Protein AF-A0A376UFK1-F1 (afdb_monomer)

Mean predicted aligned error: 10.99 Å

Radius of gyration: 18.45 Å; Cα contacts (8 Å, |Δi|>4): 90; chains: 1; bounding box: 42×34×53 Å

Solvent-accessible surface area (backbone atoms only — not comparable to full-atom values): 7374 Å² total; per-residue (Å²): 75,35,33,36,32,66,85,42,60,66,72,60,41,53,51,56,42,59,51,25,75,73,39,91,92,47,48,50,42,83,34,80,86,41,73,67,55,53,50,51,34,48,76,70,60,71,23,80,48,75,52,62,95,67,84,78,54,69,75,63,67,68,36,95,88,58,83,88,76,89,72,82,78,85,82,82,81,88,86,74,64,74,94,46,70,91,52,57,68,68,60,60,44,64,76,32,61,74,56,50,59,70,70,48,68,97,73,78,74,78,87,69,135

Sequence (113 aa):
MIGIDNTYPTIIFDQLISLGDKYEGVTAQPVEFSENGVIDNLFDRKLDFIISPQHVSARVQELENLTISELPPLRLGFLVSRRYEERQEQELLQELPWLQNALSEPGQLRSND

Secondary structure (DSSP, 8-state):
-EEEETTS-HHHHHHHHHHHTTSTT--EEEE---HHHHHHHHHTTS-SEEE-SSPPPHHHHT-TT----PPPPP-------GGGTTS-HHHHHHT-HHHHHHHS-TT------

Foldseek 3Di:
DEEEEPPPDVVVSVVVQVVQVVDPPGHYDYDHDDQVCLCCCCVVVVDVYYDYPDDDDPVSCPPPPDDDDDDPDDDDDDDDDCVCVVPDPVVVVVVVVVVVVVPPDPPPPDPDD

Nearest PDB structures (foldseek):
  2xd3-assembly1_A  TM=4.529E-01  e=8.117E-01  Streptococcus pneumoniae TIGR4
  3ime-assembly1_B  TM=3.778E-01  e=7.582E-01  Mycobacterium tuberculosis
  7vza-assembly1_A  TM=4.382E-01  e=1.498E+00  Streptomyces kasugaensis
  6les-assembly2_Y  TM=3.296E-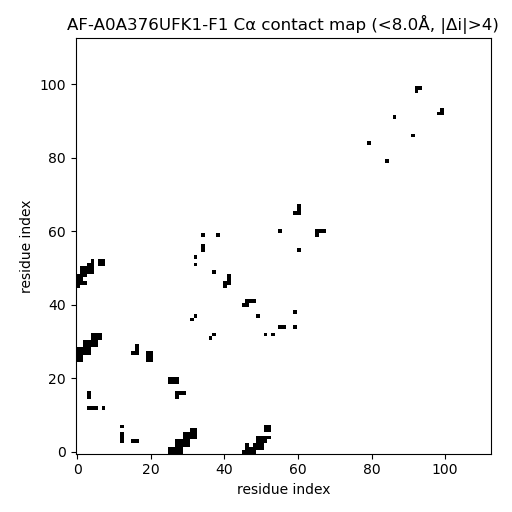01  e=8.688E-01  Escherichia coli K-12

pLDDT: mean 75.34, std 12.58, range [36.72, 90.31]

Structure (mmCIF, N/CA/C/O backbone):
data_AF-A0A376UFK1-F1
#
_entry.id   AF-A0A376UFK1-F1
#
loop_
_atom_site.group_PDB
_atom_site.id
_atom_site.type_symbol
_atom_site.label_atom_id
_atom_site.label_alt_id
_atom_site.label_comp_id
_atom_site.label_asym_id
_atom_site.label_entity_id
_atom_site.label_seq_id
_atom_site.pdbx_PDB_ins_code
_atom_site.Cartn_x
_atom_site.Cartn_y
_atom_site.Cartn_z
_atom_site.occupancy
_atom_site.B_iso_or_equiv
_atom_site.auth_seq_id
_atom_site.auth_comp_id
_atom_site.auth_asym_id
_atom_site.auth_atom_id
_atom_site.pdbx_PDB_model_num
ATOM 1 N N . MET A 1 1 ? -11.733 -8.158 7.528 1.00 65.31 1 MET A N 1
ATOM 2 C CA . MET A 1 1 ? -11.862 -7.028 6.586 1.00 65.31 1 MET A CA 1
ATOM 3 C C . MET A 1 1 ? -10.525 -6.309 6.456 1.00 65.31 1 MET A C 1
ATOM 5 O O . MET A 1 1 ? -9.868 -6.074 7.464 1.00 65.31 1 MET A O 1
ATOM 9 N N . ILE A 1 2 ? -10.120 -5.997 5.224 1.00 75.50 2 ILE A N 1
ATOM 10 C CA . ILE A 1 2 ? -8.802 -5.457 4.853 1.00 75.50 2 ILE A CA 1
ATOM 11 C C . ILE A 1 2 ? -8.961 -4.037 4.316 1.00 75.50 2 ILE A C 1
ATOM 13 O O . ILE A 1 2 ? -9.787 -3.820 3.432 1.00 75.50 2 ILE A O 1
ATOM 17 N N . GLY A 1 3 ? -8.152 -3.092 4.793 1.00 71.50 3 GLY A N 1
ATOM 18 C CA . GLY A 1 3 ? -7.997 -1.784 4.154 1.00 71.50 3 GLY A CA 1
ATOM 19 C C . GLY A 1 3 ? -6.849 -1.787 3.148 1.00 71.50 3 GLY A C 1
ATOM 20 O O . GLY A 1 3 ? -5.745 -2.209 3.488 1.00 71.50 3 GLY A O 1
ATOM 21 N N . ILE A 1 4 ? -7.086 -1.302 1.931 1.00 72.44 4 ILE A N 1
ATOM 22 C CA . ILE A 1 4 ? -6.036 -1.056 0.934 1.00 72.44 4 ILE A CA 1
ATOM 23 C C . ILE A 1 4 ? -5.942 0.446 0.700 1.00 72.44 4 ILE A C 1
ATOM 25 O O . ILE A 1 4 ? -6.937 1.092 0.375 1.00 72.44 4 ILE A O 1
ATOM 29 N N . ASP A 1 5 ? -4.747 0.993 0.877 1.00 65.44 5 ASP A N 1
ATOM 30 C CA . ASP A 1 5 ? -4.471 2.407 0.654 1.00 65.44 5 ASP A CA 1
ATOM 31 C C . ASP A 1 5 ? -4.672 2.795 -0.820 1.00 65.44 5 ASP A C 1
ATOM 33 O O . ASP A 1 5 ? -4.082 2.204 -1.727 1.00 65.44 5 ASP A O 1
ATOM 37 N N . ASN A 1 6 ? -5.502 3.805 -1.072 1.00 63.84 6 ASN A N 1
ATOM 38 C CA . ASN A 1 6 ? -5.803 4.292 -2.419 1.00 63.84 6 ASN A CA 1
ATOM 39 C C . ASN A 1 6 ? -4.659 5.090 -3.077 1.00 63.84 6 ASN A C 1
ATOM 41 O O . ASN A 1 6 ? -4.765 5.436 -4.253 1.00 63.84 6 ASN A O 1
ATOM 45 N N . THR A 1 7 ? -3.565 5.358 -2.357 1.00 64.50 7 THR A N 1
ATOM 46 C CA . THR A 1 7 ? -2.347 5.965 -2.914 1.00 64.50 7 THR A CA 1
ATOM 47 C C . THR A 1 7 ? -1.499 4.982 -3.724 1.00 64.50 7 THR A C 1
ATOM 49 O O . THR A 1 7 ? -0.565 5.404 -4.412 1.00 64.50 7 THR A O 1
ATOM 52 N N . TYR A 1 8 ? -1.829 3.682 -3.719 1.00 60.09 8 TYR A N 1
ATOM 53 C CA . TYR A 1 8 ? -1.272 2.748 -4.697 1.00 60.09 8 TYR A CA 1
ATOM 54 C C . TYR A 1 8 ? -1.572 3.223 -6.131 1.00 60.09 8 TYR A C 1
ATOM 56 O O . TYR A 1 8 ? -2.684 3.675 -6.414 1.00 60.09 8 TYR A O 1
ATOM 64 N N . PRO A 1 9 ? -0.634 3.048 -7.085 1.00 65.62 9 PRO A N 1
ATOM 65 C CA . PRO A 1 9 ? -0.959 3.162 -8.501 1.00 65.62 9 PRO A CA 1
ATOM 66 C C . PRO A 1 9 ? -2.191 2.307 -8.816 1.00 65.62 9 PRO A C 1
ATOM 68 O O . PRO A 1 9 ? -2.240 1.143 -8.413 1.00 65.62 9 PRO A O 1
ATOM 71 N N . THR A 1 10 ? -3.165 2.864 -9.545 1.00 64.06 10 THR A N 1
ATOM 72 C CA . THR A 1 10 ? -4.510 2.283 -9.746 1.00 64.06 10 THR A CA 1
ATOM 73 C C . THR A 1 10 ? -4.484 0.798 -10.125 1.00 64.06 10 THR A C 1
ATOM 75 O O . THR A 1 10 ? -5.274 0.013 -9.621 1.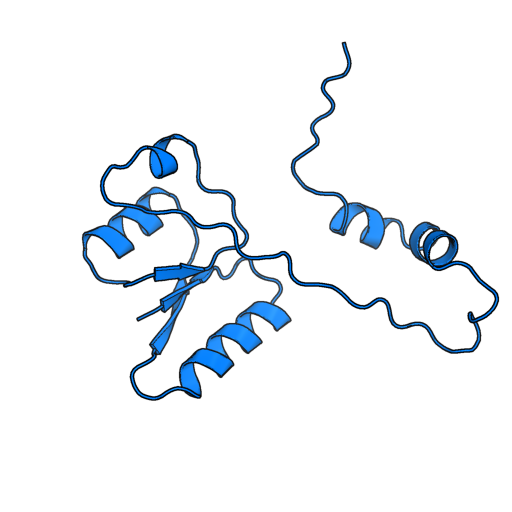00 64.06 10 THR A O 1
ATOM 78 N N . ILE A 1 11 ? -3.500 0.378 -10.928 1.00 62.31 11 ILE A N 1
ATOM 79 C CA . ILE A 1 11 ? -3.316 -1.021 -11.348 1.00 62.31 11 ILE A CA 1
ATOM 80 C C . ILE A 1 11 ? -3.051 -1.965 -10.161 1.00 62.31 11 ILE A C 1
ATOM 82 O O . ILE A 1 11 ? -3.588 -3.069 -10.127 1.00 62.31 11 ILE A O 1
ATOM 86 N N . ILE A 1 12 ? -2.217 -1.562 -9.201 1.00 67.50 12 ILE A N 1
ATOM 87 C CA . ILE A 1 12 ? -1.891 -2.372 -8.015 1.00 67.50 12 ILE A CA 1
ATOM 88 C C . ILE A 1 12 ? -3.081 -2.374 -7.054 1.00 67.50 12 ILE A C 1
ATOM 90 O O . ILE A 1 12 ? -3.440 -3.423 -6.522 1.00 67.50 12 ILE A O 1
ATOM 94 N N . PHE A 1 13 ? -3.720 -1.215 -6.884 1.00 71.62 13 PHE A N 1
ATOM 95 C CA . PHE A 1 13 ? -4.918 -1.064 -6.067 1.00 71.62 13 PHE A CA 1
ATOM 96 C C . PHE A 1 13 ? -6.043 -2.012 -6.524 1.00 71.62 13 PHE A C 1
ATOM 98 O O . PHE A 1 13 ? -6.527 -2.833 -5.741 1.00 71.62 13 PHE A O 1
ATOM 105 N N . ASP A 1 14 ? -6.383 -1.980 -7.815 1.00 72.81 14 ASP A N 1
ATOM 106 C CA . ASP A 1 14 ? -7.443 -2.811 -8.395 1.00 72.81 14 ASP A CA 1
ATOM 107 C C . ASP A 1 14 ? -7.120 -4.308 -8.297 1.00 72.81 14 ASP A C 1
ATOM 109 O O . ASP A 1 14 ? -8.010 -5.126 -8.048 1.00 72.81 14 ASP A O 1
ATOM 113 N N . GLN A 1 15 ? -5.847 -4.689 -8.457 1.00 70.31 15 GLN A N 1
ATOM 114 C CA . GLN A 1 15 ? -5.410 -6.078 -8.299 1.00 70.31 15 GLN A CA 1
ATOM 115 C C . GLN A 1 15 ? -5.577 -6.574 -6.863 1.00 70.31 15 GLN A C 1
ATOM 117 O O . GLN A 1 15 ? -6.065 -7.687 -6.669 1.00 70.31 15 GLN A O 1
ATOM 122 N N . LEU A 1 16 ? -5.198 -5.773 -5.866 1.00 73.12 16 LEU A N 1
ATOM 123 C CA . LEU A 1 16 ? -5.319 -6.150 -4.458 1.00 73.12 16 LEU A CA 1
ATOM 124 C C . LEU A 1 16 ? -6.789 -6.280 -4.031 1.00 73.12 16 LEU A C 1
ATOM 126 O O . LEU A 1 16 ? -7.140 -7.262 -3.376 1.00 73.12 16 LEU A O 1
ATOM 130 N N . ILE A 1 17 ? -7.660 -5.360 -4.463 1.00 77.12 17 ILE A N 1
ATOM 131 C CA . ILE A 1 17 ? -9.111 -5.449 -4.221 1.00 77.12 17 ILE A CA 1
ATOM 132 C C . ILE A 1 17 ? -9.680 -6.713 -4.878 1.00 77.12 17 ILE A C 1
ATOM 134 O O . ILE A 1 17 ? -10.298 -7.540 -4.209 1.00 77.12 17 ILE A O 1
ATOM 138 N N . SER A 1 18 ? -9.366 -6.928 -6.159 1.00 76.38 18 SER A N 1
ATOM 139 C CA . SER A 1 18 ? -9.834 -8.094 -6.920 1.00 76.38 18 SER A CA 1
ATOM 140 C C . SER A 1 18 ? -9.323 -9.430 -6.371 1.00 76.38 18 SER A C 1
ATOM 142 O O . SER A 1 18 ? -9.901 -10.477 -6.659 1.00 76.38 18 SER A O 1
ATOM 144 N N . LEU A 1 19 ? -8.200 -9.439 -5.646 1.00 75.25 19 LEU A N 1
ATOM 145 C CA . LEU A 1 19 ? -7.714 -10.627 -4.947 1.00 75.25 19 LEU A CA 1
ATOM 146 C C . LEU A 1 19 ? -8.540 -10.903 -3.695 1.00 75.25 19 LEU A C 1
ATOM 148 O O . LEU A 1 19 ? -8.861 -12.062 -3.461 1.00 75.25 19 LEU A O 1
ATOM 152 N N . GLY A 1 20 ? -8.919 -9.871 -2.937 1.00 72.56 20 GLY A N 1
ATOM 153 C CA . GLY A 1 20 ? -9.805 -10.011 -1.780 1.00 72.56 20 GLY A CA 1
ATOM 154 C C . GLY A 1 20 ? -11.115 -10.710 -2.141 1.00 72.56 20 GLY A C 1
ATOM 155 O O . GLY A 1 20 ? -11.482 -11.684 -1.492 1.00 72.56 20 GLY A O 1
ATOM 156 N N . ASP A 1 21 ? -11.736 -10.305 -3.249 1.00 76.62 21 ASP A N 1
ATOM 157 C CA . ASP A 1 21 ? -13.003 -10.874 -3.735 1.00 76.62 21 ASP A CA 1
ATOM 158 C C . ASP A 1 21 ? -12.910 -12.351 -4.160 1.00 76.62 21 ASP A C 1
ATOM 160 O O . ASP A 1 21 ? -13.926 -13.033 -4.297 1.00 76.62 21 ASP A O 1
ATOM 164 N N . LYS A 1 22 ? -11.696 -12.869 -4.386 1.00 78.50 22 LYS A N 1
ATOM 165 C CA . LYS A 1 22 ? -11.471 -14.265 -4.793 1.00 78.50 22 LYS A CA 1
ATOM 166 C C . LYS A 1 22 ? -11.381 -15.237 -3.620 1.00 78.50 22 LYS A C 1
ATOM 168 O O . LYS A 1 22 ? -11.411 -16.444 -3.862 1.00 78.50 22 LYS A O 1
ATOM 173 N N . TYR A 1 23 ? -11.253 -14.751 -2.385 1.00 77.94 23 TYR A N 1
ATOM 174 C CA . TYR A 1 23 ? -11.110 -15.598 -1.202 1.00 77.94 23 TYR A CA 1
ATOM 175 C C . TYR A 1 23 ? -12.335 -15.492 -0.294 1.00 77.94 23 TYR A C 1
ATOM 177 O O . TYR A 1 23 ? -12.714 -14.417 0.164 1.00 77.94 23 TYR A O 1
ATOM 185 N N . GLU A 1 24 ? -12.947 -16.638 -0.001 1.00 77.31 24 GLU A N 1
ATOM 186 C CA . GLU A 1 24 ? -14.111 -16.713 0.879 1.00 77.31 24 GLU A CA 1
ATOM 187 C C . GLU A 1 24 ? -13.753 -16.258 2.305 1.00 77.31 24 GLU A C 1
ATOM 189 O O . GLU A 1 24 ? -12.731 -16.656 2.865 1.00 77.31 24 GLU A O 1
ATOM 194 N N . GLY A 1 25 ? -14.586 -15.390 2.887 1.00 78.06 25 GLY A N 1
ATOM 195 C CA . GLY A 1 25 ? -14.342 -14.792 4.205 1.00 78.06 25 GLY A CA 1
ATOM 196 C C . GLY A 1 25 ? -13.402 -13.581 4.200 1.00 78.06 25 GLY A C 1
ATOM 197 O O . GLY A 1 25 ? -13.164 -12.999 5.260 1.00 78.06 25 GLY A O 1
ATOM 198 N N . VAL A 1 26 ? -12.899 -13.164 3.034 1.00 79.94 26 VAL A N 1
ATOM 199 C CA . VAL A 1 26 ? -12.112 -11.939 2.878 1.00 79.94 26 VAL A CA 1
ATOM 200 C C . VAL A 1 26 ? -12.976 -10.841 2.263 1.00 79.94 26 VAL A C 1
ATOM 202 O O . VAL A 1 26 ? -13.740 -11.055 1.329 1.00 79.94 26 VAL A O 1
ATOM 205 N N . THR A 1 27 ? -12.859 -9.633 2.805 1.00 82.31 27 THR A N 1
ATOM 206 C CA . THR A 1 27 ? -13.465 -8.425 2.236 1.00 82.31 27 THR A CA 1
ATOM 207 C C . THR A 1 27 ? -12.407 -7.345 2.249 1.00 82.31 27 THR A C 1
ATOM 209 O O . THR A 1 27 ? -11.849 -7.062 3.313 1.00 82.31 27 THR A O 1
ATOM 212 N N . ALA A 1 28 ? -12.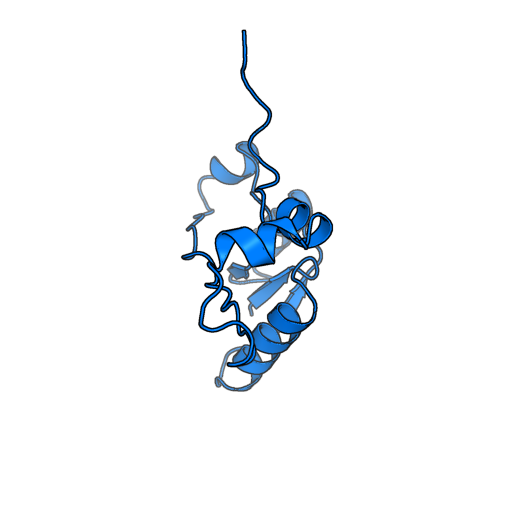110 -6.783 1.083 1.00 83.81 28 ALA A N 1
ATOM 213 C CA . ALA A 1 28 ? -11.146 -5.708 0.921 1.00 83.81 28 ALA A CA 1
ATOM 214 C C . ALA A 1 28 ? -11.878 -4.404 0.584 1.00 83.81 28 ALA A C 1
ATOM 216 O O . ALA A 1 28 ? -12.823 -4.411 -0.201 1.00 83.81 28 ALA A O 1
ATOM 217 N N . GLN A 1 29 ? -11.455 -3.293 1.183 1.00 82.25 29 GLN A N 1
ATOM 218 C CA . GLN A 1 29 ? -12.039 -1.978 0.932 1.00 82.25 29 GLN A CA 1
ATOM 219 C C . GLN A 1 29 ? -10.959 -0.906 0.738 1.00 82.25 29 GLN A C 1
ATOM 221 O O . GLN A 1 29 ? -9.897 -0.991 1.365 1.00 82.25 29 GLN A O 1
ATOM 226 N N . PRO A 1 30 ? -11.219 0.120 -0.094 1.00 81.25 30 PRO A N 1
ATOM 227 C CA . PRO A 1 30 ? -10.382 1.312 -0.141 1.00 81.25 30 PRO A CA 1
ATOM 228 C C . PRO A 1 30 ? -10.311 1.976 1.232 1.00 81.25 30 PRO A C 1
ATOM 230 O O . PRO A 1 30 ? -11.330 2.134 1.907 1.00 81.25 30 PRO A O 1
ATOM 233 N N . VAL A 1 31 ? -9.124 2.441 1.601 1.00 83.69 31 VAL A N 1
ATOM 234 C CA . VAL A 1 31 ? -8.921 3.375 2.708 1.00 83.69 31 VAL A CA 1
ATOM 235 C C . VAL A 1 31 ? -8.043 4.531 2.252 1.00 83.69 31 VAL A C 1
ATOM 237 O O . VAL A 1 31 ? -7.145 4.360 1.431 1.00 83.69 31 VAL A O 1
ATOM 240 N N . GLU A 1 32 ? -8.309 5.717 2.787 1.00 82.56 32 GLU A N 1
ATOM 241 C CA . GLU A 1 32 ? -7.419 6.864 2.646 1.00 82.56 32 GLU A CA 1
ATOM 242 C C . GLU A 1 32 ? -6.461 6.873 3.838 1.00 82.56 32 GLU A C 1
ATOM 244 O O . GLU A 1 32 ? -6.891 6.848 4.998 1.00 82.56 32 GLU A O 1
ATOM 249 N N . PHE A 1 33 ? -5.157 6.849 3.567 1.00 80.38 33 PHE A N 1
ATOM 250 C CA . PHE A 1 33 ? -4.171 6.757 4.631 1.00 80.38 33 PHE A CA 1
ATOM 251 C C . PHE A 1 33 ? -4.056 8.073 5.402 1.00 80.38 33 PHE A C 1
ATOM 253 O O . PHE A 1 33 ? -3.712 9.124 4.867 1.00 80.38 33 PHE A O 1
ATOM 260 N N . SER A 1 34 ? -4.297 7.987 6.705 1.00 85.94 34 SER A N 1
ATOM 261 C CA . SER A 1 34 ? -3.940 9.010 7.682 1.00 85.94 34 SER A CA 1
ATOM 262 C C . SER A 1 34 ? -3.577 8.312 8.985 1.00 85.94 34 SER A C 1
ATOM 264 O O . SER A 1 34 ? -4.188 7.301 9.321 1.00 85.94 34 SER A O 1
ATOM 266 N N . GLU A 1 35 ? -2.610 8.830 9.741 1.00 82.38 35 GLU A N 1
ATOM 267 C CA . GLU A 1 35 ? -2.166 8.168 10.978 1.00 82.38 35 GLU A CA 1
ATOM 268 C C . GLU A 1 35 ? -3.316 7.941 11.961 1.00 82.38 35 GLU A C 1
ATOM 270 O O . GLU A 1 35 ? -3.509 6.831 12.449 1.00 82.38 35 GLU A O 1
ATOM 275 N N . ASN A 1 36 ? -4.116 8.982 12.206 1.00 85.62 36 ASN A N 1
ATOM 276 C CA . ASN A 1 36 ? -5.261 8.884 13.107 1.00 85.62 36 ASN A CA 1
ATOM 277 C C . ASN A 1 36 ? -6.316 7.920 12.547 1.00 85.62 36 ASN A C 1
ATOM 279 O O . ASN A 1 36 ? -6.825 7.091 13.287 1.00 85.62 36 ASN A O 1
ATOM 283 N N . GLY A 1 37 ? -6.586 7.958 11.237 1.00 84.25 37 GLY A N 1
ATOM 284 C CA . GLY A 1 37 ? -7.535 7.039 10.613 1.00 84.25 37 GLY A CA 1
ATOM 285 C C . GLY A 1 37 ? -7.078 5.580 10.662 1.00 84.25 37 GLY A C 1
ATOM 286 O O . GLY A 1 37 ? -7.899 4.691 10.865 1.00 84.25 37 GLY A O 1
ATOM 287 N N . VAL A 1 38 ? -5.780 5.310 10.509 1.00 81.75 38 VAL A N 1
ATOM 288 C CA . VAL A 1 38 ? -5.193 3.967 10.645 1.00 81.75 38 VAL A CA 1
ATOM 289 C C . VAL A 1 38 ? -5.369 3.457 12.072 1.00 81.75 38 VAL A C 1
ATOM 291 O O . VAL A 1 38 ? -5.856 2.343 12.259 1.00 81.75 38 VAL A O 1
ATOM 294 N N . ILE A 1 39 ? -5.026 4.284 13.065 1.00 85.94 39 ILE A N 1
ATOM 295 C CA . ILE A 1 39 ? -5.193 3.950 14.483 1.00 85.94 39 ILE A CA 1
ATOM 296 C C . ILE A 1 39 ? -6.669 3.673 14.776 1.00 85.94 39 ILE A C 1
ATOM 298 O O . ILE A 1 39 ? -6.998 2.575 15.214 1.00 85.94 39 ILE A O 1
ATOM 302 N N . ASP A 1 40 ? -7.566 4.608 14.470 1.00 89.25 40 ASP A N 1
ATOM 303 C CA . ASP A 1 40 ? -8.991 4.477 14.779 1.00 89.25 40 ASP A CA 1
ATOM 304 C C . ASP A 1 40 ? -9.597 3.234 14.114 1.00 89.25 40 ASP A C 1
ATOM 306 O O . ASP A 1 40 ? -10.318 2.471 14.752 1.00 89.25 40 ASP A O 1
ATOM 310 N N . ASN A 1 41 ? -9.272 2.964 12.845 1.00 87.38 41 ASN A N 1
ATOM 311 C CA . ASN A 1 41 ? -9.817 1.802 12.143 1.00 87.38 41 ASN A CA 1
ATOM 312 C C . ASN A 1 41 ? -9.338 0.461 12.719 1.00 87.38 41 ASN A C 1
ATOM 314 O O . ASN A 1 41 ? -10.131 -0.483 12.766 1.00 87.38 41 ASN A O 1
ATOM 318 N N . LEU A 1 42 ? -8.074 0.365 13.143 1.00 87.69 42 LEU A N 1
ATOM 319 C CA . LEU A 1 42 ? -7.514 -0.865 13.711 1.00 87.69 42 LEU A CA 1
ATOM 320 C C . LEU A 1 42 ? -7.945 -1.063 15.172 1.00 87.69 42 LEU A C 1
ATOM 322 O O . LEU A 1 42 ? -8.372 -2.154 15.548 1.00 87.69 42 LEU A O 1
ATOM 326 N N . PHE A 1 43 ? -7.902 -0.011 15.995 1.00 88.00 43 PHE A N 1
ATOM 327 C CA . PHE A 1 43 ? -8.283 -0.086 17.410 1.00 88.00 43 PHE A CA 1
ATOM 328 C C . PHE A 1 43 ? -9.794 -0.274 17.603 1.00 88.00 43 PHE A C 1
ATOM 330 O O . PHE A 1 43 ? -10.195 -1.074 18.453 1.00 88.00 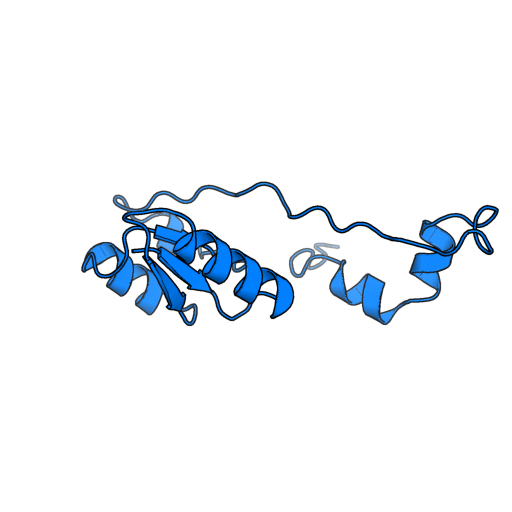43 PHE A O 1
ATOM 337 N N . ASP A 1 44 ? -10.632 0.362 16.775 1.00 90.31 44 ASP A N 1
ATOM 338 C CA . ASP A 1 44 ? -12.086 0.135 16.781 1.00 90.31 44 ASP A CA 1
ATOM 339 C C . ASP A 1 44 ? -12.477 -1.216 16.158 1.00 90.31 44 ASP A C 1
ATOM 341 O O . ASP A 1 44 ? -13.662 -1.549 16.100 1.00 90.31 44 ASP A O 1
ATOM 345 N N . ARG A 1 45 ? -11.503 -1.994 15.658 1.00 87.38 45 ARG A N 1
ATOM 346 C CA . ARG A 1 45 ? -11.714 -3.263 14.940 1.00 87.38 45 ARG A CA 1
ATOM 347 C C . ARG A 1 45 ? -12.648 -3.127 13.738 1.00 87.38 45 ARG A C 1
ATOM 349 O O . ARG A 1 45 ? -13.334 -4.075 13.358 1.00 87.38 45 ARG A O 1
ATOM 356 N N . LYS A 1 46 ? -12.682 -1.939 13.130 1.00 88.38 46 LYS A N 1
ATOM 357 C CA . LYS A 1 46 ? -13.335 -1.736 11.832 1.00 88.38 46 LYS A CA 1
ATOM 358 C C . LYS A 1 46 ? -12.545 -2.457 10.751 1.00 88.38 46 LYS A C 1
ATOM 360 O O . LYS A 1 46 ? -13.13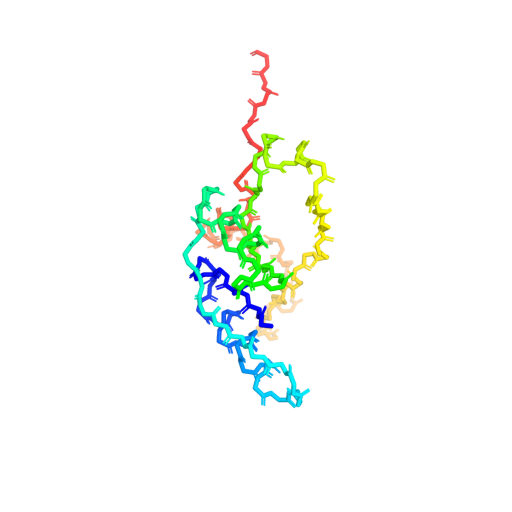6 -2.958 9.809 1.00 88.38 46 LYS A O 1
ATOM 365 N N . LEU A 1 47 ? -11.226 -2.530 10.889 1.00 88.81 47 LEU A N 1
ATOM 366 C CA . LEU A 1 47 ? -10.339 -3.276 10.008 1.00 88.81 47 LEU A CA 1
ATOM 367 C C . LEU A 1 47 ? -9.478 -4.226 10.825 1.00 88.81 47 LEU A C 1
ATOM 369 O O . LEU A 1 47 ? -9.063 -3.893 11.931 1.00 88.81 47 LEU A O 1
ATOM 373 N N . ASP A 1 48 ? -9.182 -5.387 10.247 1.00 87.69 48 ASP A N 1
ATOM 374 C CA . ASP A 1 48 ? -8.268 -6.350 10.860 1.00 87.69 48 ASP A CA 1
ATOM 375 C C . ASP A 1 48 ? -6.813 -6.045 10.473 1.00 87.69 48 ASP A C 1
ATOM 377 O O . ASP A 1 48 ? -5.894 -6.269 11.255 1.00 87.69 48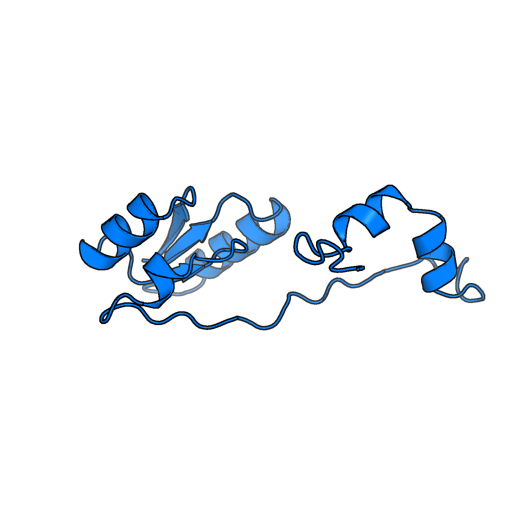 ASP A O 1
ATOM 381 N N . PHE A 1 49 ? -6.590 -5.551 9.250 1.00 87.75 49 PHE A N 1
ATOM 382 C CA . PHE A 1 49 ? -5.267 -5.202 8.730 1.00 87.75 49 PHE A CA 1
ATOM 383 C C . PHE A 1 49 ? -5.359 -4.139 7.626 1.00 87.75 49 PHE A C 1
ATOM 385 O O . PHE A 1 49 ? -6.382 -4.015 6.944 1.00 87.75 49 PHE A O 1
ATOM 392 N N . ILE A 1 50 ? -4.278 -3.369 7.459 1.00 87.56 50 ILE A N 1
ATOM 393 C CA . ILE A 1 50 ? -4.128 -2.320 6.440 1.00 87.56 50 ILE A CA 1
ATOM 394 C C . ILE A 1 50 ? -2.862 -2.596 5.627 1.00 87.56 50 ILE A C 1
ATOM 396 O O . ILE A 1 50 ? -1.798 -2.829 6.196 1.00 87.56 50 ILE A O 1
ATOM 400 N N . ILE A 1 51 ? -2.983 -2.554 4.301 1.00 85.56 51 ILE A N 1
ATOM 401 C CA . ILE A 1 51 ? -1.860 -2.635 3.363 1.00 85.56 51 ILE A CA 1
ATOM 402 C C . ILE A 1 51 ? -1.699 -1.258 2.721 1.00 85.56 51 ILE A C 1
ATOM 404 O O . ILE A 1 51 ? -2.621 -0.761 2.071 1.00 85.56 51 ILE A O 1
ATOM 408 N N . SER A 1 52 ? -0.535 -0.641 2.911 1.00 81.62 52 SER A N 1
ATOM 409 C CA . SER A 1 52 ? -0.239 0.708 2.431 1.00 81.62 52 SER A CA 1
ATOM 410 C C . SER A 1 52 ? 1.189 0.793 1.883 1.00 81.62 52 SER A C 1
ATOM 412 O O . SER A 1 52 ? 2.081 0.142 2.430 1.00 81.62 52 SER A O 1
ATOM 414 N N . PRO A 1 53 ? 1.427 1.585 0.818 1.00 76.12 53 PRO A N 1
ATOM 415 C CA . PRO A 1 53 ? 2.770 1.930 0.368 1.00 76.12 53 PRO A CA 1
ATOM 416 C C . PRO A 1 53 ? 3.402 3.053 1.212 1.00 76.12 53 PRO A C 1
ATOM 418 O O . PRO A 1 53 ? 4.565 3.390 0.997 1.00 76.12 53 PRO A O 1
ATOM 421 N N . GLN A 1 54 ? 2.645 3.671 2.124 1.00 79.31 54 GLN A N 1
ATOM 422 C CA . GLN A 1 54 ? 3.096 4.778 2.960 1.00 79.31 54 GLN A CA 1
ATOM 423 C C . GLN A 1 54 ? 3.878 4.261 4.166 1.00 79.31 54 GLN A C 1
ATOM 425 O O . GLN A 1 54 ? 3.517 3.264 4.796 1.00 79.31 54 GLN A O 1
ATOM 430 N N . HIS A 1 55 ? 4.928 4.992 4.532 1.00 76.81 55 HIS A N 1
ATOM 431 C CA . HIS A 1 55 ? 5.638 4.740 5.777 1.00 76.81 55 HIS A CA 1
ATOM 432 C C . HIS A 1 55 ? 4.818 5.276 6.952 1.00 76.81 55 HIS A C 1
ATOM 434 O O . HIS A 1 55 ? 4.387 6.429 6.968 1.00 76.81 55 HIS A O 1
ATOM 440 N N . VAL A 1 56 ? 4.632 4.435 7.961 1.00 79.44 56 VAL A N 1
ATOM 441 C CA . VAL A 1 56 ? 4.045 4.813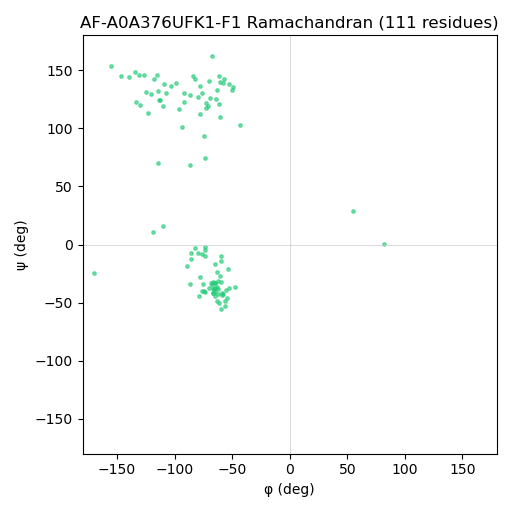 9.250 1.00 79.44 56 VAL A CA 1
ATOM 442 C C . VAL A 1 56 ? 5.093 5.535 10.093 1.00 79.44 56 VAL A C 1
ATOM 444 O O . VAL A 1 56 ? 6.243 5.098 10.155 1.00 79.44 56 VAL A O 1
ATOM 447 N N . SER A 1 57 ? 4.714 6.633 10.751 1.00 81.75 57 SER A N 1
ATOM 448 C CA . SER A 1 57 ? 5.642 7.383 11.604 1.00 81.75 57 SER A CA 1
ATOM 449 C C . SER A 1 57 ? 6.062 6.607 12.851 1.00 81.75 57 SER A C 1
ATOM 451 O O . SER A 1 57 ? 5.382 5.678 13.291 1.00 81.75 57 SER A O 1
ATOM 453 N N . ALA A 1 58 ? 7.158 7.053 13.474 1.00 83.06 58 ALA A N 1
ATOM 454 C CA . ALA A 1 58 ? 7.668 6.498 14.729 1.00 83.06 58 ALA A CA 1
ATOM 455 C C . ALA A 1 58 ? 6.592 6.438 15.830 1.00 83.06 58 ALA A C 1
ATOM 457 O O . ALA A 1 58 ? 6.486 5.445 16.541 1.00 83.06 58 ALA A O 1
ATOM 458 N N . ARG A 1 59 ? 5.715 7.450 15.904 1.00 84.88 59 ARG A N 1
ATOM 459 C CA . ARG A 1 59 ? 4.602 7.482 16.864 1.00 84.88 59 ARG A CA 1
ATOM 460 C C . ARG A 1 59 ? 3.675 6.276 16.714 1.00 84.88 59 ARG A C 1
ATOM 462 O O . ARG A 1 59 ? 3.224 5.734 17.715 1.00 84.88 59 ARG A O 1
ATOM 469 N N . VAL A 1 60 ? 3.350 5.892 15.480 1.00 81.19 60 VAL A N 1
ATOM 470 C CA . VAL A 1 60 ? 2.478 4.739 15.208 1.00 81.19 60 VAL A CA 1
ATOM 471 C C . VAL A 1 60 ? 3.235 3.429 15.440 1.00 81.19 60 VAL A C 1
ATOM 473 O O . VAL A 1 60 ? 2.643 2.466 15.918 1.00 81.19 60 VAL A O 1
ATOM 476 N N . GLN A 1 61 ? 4.542 3.408 15.154 1.00 83.38 61 GLN A N 1
ATOM 477 C CA . GLN A 1 61 ? 5.415 2.250 15.380 1.00 83.38 61 GLN A CA 1
ATOM 478 C C . GLN A 1 61 ? 5.572 1.880 16.858 1.00 83.38 61 GLN A C 1
ATOM 480 O O . GLN A 1 61 ? 5.692 0.703 17.180 1.00 83.38 61 GLN A O 1
ATOM 485 N N . GLU A 1 62 ? 5.546 2.864 17.754 1.00 85.94 62 GLU A N 1
ATOM 486 C CA . GLU A 1 62 ? 5.715 2.663 19.199 1.00 85.94 62 GLU A CA 1
ATOM 487 C C . GLU A 1 62 ? 4.426 2.227 19.925 1.00 85.94 62 GLU A C 1
ATOM 489 O O . GLU A 1 62 ? 4.448 1.982 21.131 1.00 85.94 62 GLU A O 1
ATOM 494 N N . LEU A 1 63 ? 3.286 2.121 19.230 1.00 86.44 63 LEU A N 1
ATOM 495 C CA . LEU A 1 63 ? 2.024 1.713 19.851 1.00 86.44 63 LEU A CA 1
ATOM 496 C C . LEU A 1 63 ? 2.040 0.221 20.220 1.00 86.44 63 LEU A C 1
ATOM 498 O O . LEU A 1 63 ? 2.074 -0.640 19.345 1.00 86.44 63 LEU A O 1
ATOM 502 N N . GLU A 1 64 ? 1.892 -0.087 21.514 1.00 79.31 64 GLU A N 1
ATOM 503 C CA . GLU A 1 64 ? 2.021 -1.444 22.092 1.00 79.31 64 GLU A CA 1
ATOM 504 C C . GLU A 1 64 ? 1.049 -2.508 21.534 1.00 79.31 64 GLU A C 1
ATOM 506 O O . GLU A 1 64 ? 1.219 -3.694 21.802 1.00 79.31 64 GLU A O 1
ATOM 511 N N . ASN A 1 65 ? 0.048 -2.115 20.738 1.00 84.06 65 ASN A N 1
ATOM 512 C CA . ASN A 1 65 ? -0.965 -3.014 20.172 1.00 84.06 65 ASN A CA 1
ATOM 513 C C . ASN A 1 65 ? -0.982 -3.048 18.636 1.00 84.06 65 ASN A C 1
ATOM 515 O O . ASN A 1 65 ? -1.918 -3.592 18.051 1.00 84.06 65 ASN A O 1
ATOM 519 N N . LEU A 1 66 ? 0.027 -2.471 17.979 1.00 84.50 66 LEU A N 1
ATOM 520 C CA . LEU A 1 66 ? 0.194 -2.551 16.532 1.00 84.50 66 LEU A CA 1
ATOM 521 C C . LEU A 1 66 ? 1.496 -3.268 16.195 1.00 84.50 66 LEU A C 1
ATOM 523 O O . LEU A 1 66 ? 2.516 -3.114 16.856 1.00 84.50 66 LEU A O 1
ATOM 527 N N . THR A 1 67 ? 1.462 -4.071 15.139 1.00 85.88 67 THR A N 1
ATOM 528 C CA . THR A 1 67 ? 2.662 -4.669 14.558 1.00 85.88 67 THR A CA 1
ATOM 529 C C . THR A 1 67 ? 2.764 -4.208 13.122 1.00 85.88 67 THR A C 1
ATOM 531 O O . THR A 1 67 ? 1.805 -4.311 12.359 1.00 85.88 67 THR A O 1
ATOM 534 N N . ILE A 1 68 ? 3.936 -3.700 12.763 1.00 85.50 68 ILE A N 1
ATOM 535 C CA . ILE A 1 68 ? 4.243 -3.271 11.405 1.00 85.50 68 ILE A CA 1
ATOM 536 C C . ILE A 1 68 ? 5.206 -4.293 10.825 1.00 85.50 68 ILE A C 1
ATOM 538 O O . ILE A 1 68 ? 6.185 -4.685 11.457 1.00 85.50 68 ILE A O 1
ATOM 542 N N . SER A 1 69 ? 4.888 -4.776 9.632 1.00 84.75 69 SER A N 1
ATOM 543 C CA . SER A 1 69 ? 5.721 -5.720 8.900 1.00 84.75 69 SER A CA 1
ATOM 544 C C . SER A 1 69 ? 5.899 -5.201 7.489 1.00 84.75 69 SER A C 1
ATOM 546 O O . SER A 1 69 ? 4.921 -5.018 6.765 1.00 84.75 69 SER A O 1
ATOM 548 N N . GLU A 1 70 ? 7.149 -4.958 7.110 1.00 80.88 70 GLU A N 1
ATOM 549 C CA . GLU A 1 70 ? 7.474 -4.587 5.742 1.00 80.88 70 GLU A CA 1
ATOM 550 C C . GLU A 1 70 ? 7.242 -5.784 4.822 1.00 80.88 70 GLU A C 1
ATOM 552 O O . GLU A 1 70 ? 7.748 -6.889 5.047 1.00 80.88 70 GLU A O 1
ATOM 557 N N . LEU A 1 71 ? 6.443 -5.564 3.781 1.00 78.62 71 LEU A N 1
ATOM 558 C CA . LEU A 1 71 ? 6.262 -6.543 2.721 1.00 78.62 71 LEU A CA 1
ATOM 559 C C . LEU A 1 71 ? 7.394 -6.391 1.699 1.00 78.62 71 LEU A C 1
ATOM 561 O O . LEU A 1 71 ? 7.821 -5.266 1.430 1.00 78.62 71 LEU A O 1
ATOM 565 N N . PRO A 1 72 ? 7.869 -7.492 1.086 1.00 75.19 72 PRO A N 1
ATOM 566 C CA . PRO A 1 72 ? 8.856 -7.408 0.020 1.00 75.19 72 PRO A CA 1
ATOM 567 C C . PRO A 1 72 ? 8.391 -6.447 -1.083 1.00 75.19 72 PRO A C 1
ATOM 569 O O . PRO A 1 72 ? 7.220 -6.507 -1.477 1.00 75.19 72 PRO A O 1
ATOM 572 N N . PRO A 1 73 ? 9.282 -5.595 -1.620 1.00 70.56 73 PRO A N 1
ATOM 573 C CA . PRO A 1 73 ? 8.901 -4.634 -2.640 1.00 70.56 73 PRO A CA 1
ATOM 574 C C . PRO A 1 73 ? 8.365 -5.354 -3.878 1.00 70.56 73 PRO A C 1
ATOM 576 O O . PRO A 1 73 ? 8.893 -6.387 -4.314 1.00 70.56 73 PRO A O 1
ATOM 579 N N . LEU A 1 74 ? 7.312 -4.787 -4.468 1.00 69.94 74 LEU A N 1
ATOM 580 C CA . LEU A 1 74 ? 6.784 -5.268 -5.736 1.00 69.94 74 LEU A CA 1
ATOM 581 C C . LEU A 1 74 ? 7.869 -5.132 -6.806 1.00 69.94 74 LEU A C 1
ATOM 583 O O . LEU A 1 74 ? 8.371 -4.044 -7.082 1.00 69.94 74 LEU A O 1
ATOM 587 N N . ARG A 1 75 ? 8.234 -6.257 -7.421 1.00 68.81 75 ARG A N 1
ATOM 588 C CA . ARG A 1 75 ? 9.214 -6.270 -8.507 1.00 68.81 75 ARG A CA 1
ATOM 589 C C . ARG A 1 75 ? 8.550 -5.796 -9.793 1.00 68.81 75 ARG A C 1
ATOM 591 O O . ARG A 1 75 ? 7.703 -6.492 -10.347 1.00 68.81 75 ARG A O 1
ATOM 598 N N . LEU A 1 76 ? 8.956 -4.624 -10.272 1.00 66.75 76 LEU A N 1
ATOM 599 C CA . LEU A 1 76 ? 8.573 -4.120 -11.586 1.00 66.75 76 LEU A CA 1
ATOM 600 C C . LEU A 1 76 ? 9.443 -4.777 -12.662 1.00 66.75 76 LEU A C 1
ATOM 602 O O . LEU A 1 76 ? 10.669 -4.763 -12.580 1.00 66.75 76 LEU A O 1
ATOM 606 N N . GLY A 1 77 ? 8.802 -5.357 -13.674 1.00 70.00 77 GLY A N 1
ATOM 607 C CA . GLY A 1 77 ? 9.486 -5.850 -14.866 1.00 70.00 77 GLY A CA 1
ATOM 608 C C . GLY A 1 77 ? 9.640 -4.735 -15.897 1.00 70.00 77 GLY A C 1
ATOM 609 O O . GLY A 1 77 ? 8.654 -4.100 -16.266 1.00 70.00 77 GLY A O 1
ATOM 610 N N . PHE A 1 78 ? 10.857 -4.521 -16.397 1.00 73.88 78 PHE A N 1
ATOM 611 C CA . PHE A 1 78 ? 11.110 -3.637 -17.533 1.00 73.88 78 PHE A CA 1
ATOM 612 C C . PHE A 1 78 ? 11.118 -4.463 -18.823 1.00 73.88 78 PHE A C 1
ATOM 614 O O . PHE A 1 78 ? 12.074 -5.174 -19.119 1.00 73.88 78 PHE A O 1
ATOM 621 N N . LEU A 1 79 ? 10.010 -4.426 -19.568 1.00 75.69 79 LEU A N 1
ATOM 622 C CA . LEU A 1 79 ? 9.857 -5.183 -20.810 1.00 75.69 79 LEU A CA 1
ATOM 623 C C . LEU A 1 79 ? 10.183 -4.294 -22.009 1.00 75.69 79 LEU A C 1
ATOM 625 O O . LEU A 1 79 ? 9.472 -3.327 -22.285 1.00 75.69 79 LEU A O 1
ATOM 629 N N . VAL A 1 80 ? 11.229 -4.654 -22.752 1.00 78.38 80 VAL A N 1
ATOM 630 C CA . VAL A 1 80 ? 11.650 -3.943 -23.964 1.00 78.38 80 VAL A CA 1
ATOM 631 C C . VAL A 1 80 ? 11.500 -4.820 -25.200 1.00 78.38 80 VAL A C 1
ATOM 633 O O . VAL A 1 80 ? 11.649 -6.040 -25.161 1.00 78.38 80 VAL A O 1
ATOM 636 N N . SER A 1 81 ? 11.167 -4.189 -26.326 1.00 82.00 81 SER A N 1
ATOM 637 C CA . SER A 1 81 ? 11.125 -4.879 -27.615 1.00 82.00 81 SER A CA 1
ATOM 638 C C . SER A 1 81 ? 12.512 -5.413 -27.977 1.00 82.00 81 SER A C 1
ATOM 640 O O . SER A 1 81 ? 13.510 -4.735 -27.738 1.00 82.00 81 SER A O 1
ATOM 642 N N . ARG A 1 82 ? 12.565 -6.577 -28.642 1.00 85.19 82 ARG A N 1
ATOM 643 C CA . ARG A 1 82 ? 13.814 -7.211 -29.109 1.00 85.19 82 ARG A CA 1
ATOM 644 C C . ARG A 1 82 ? 14.692 -6.295 -29.963 1.00 85.19 82 ARG A C 1
ATOM 646 O O . ARG A 1 82 ? 15.891 -6.493 -30.025 1.00 85.19 82 ARG A O 1
ATOM 653 N N . ARG A 1 83 ? 14.132 -5.238 -30.560 1.00 87.44 83 ARG A N 1
ATOM 654 C CA . ARG A 1 83 ? 14.915 -4.210 -31.272 1.00 87.44 83 ARG A CA 1
ATOM 655 C C . ARG A 1 83 ? 15.950 -3.481 -30.397 1.00 87.44 83 ARG A C 1
ATOM 657 O O . ARG A 1 83 ? 16.776 -2.761 -30.938 1.00 87.44 83 ARG A O 1
ATOM 664 N N . TYR A 1 84 ? 15.860 -3.609 -29.073 1.00 83.75 84 TYR A N 1
ATOM 665 C CA . TYR A 1 84 ? 16.799 -3.040 -28.108 1.00 83.75 84 TYR A CA 1
ATOM 666 C C . TYR A 1 84 ? 17.649 -4.109 -27.409 1.00 83.75 84 TYR A C 1
ATOM 668 O O . TYR A 1 84 ? 18.241 -3.815 -26.381 1.00 83.75 84 TYR A O 1
ATOM 676 N N . GLU A 1 85 ? 17.709 -5.336 -27.934 1.00 83.12 85 GLU A N 1
ATOM 677 C CA . GLU A 1 85 ? 18.433 -6.447 -27.296 1.00 83.12 85 GLU A CA 1
ATOM 678 C C . GLU A 1 85 ? 19.935 -6.189 -27.116 1.00 83.12 85 GLU A C 1
ATOM 680 O O . GLU A 1 85 ? 20.536 -6.707 -26.180 1.00 83.12 85 GLU A O 1
ATOM 685 N N . GLU A 1 86 ? 20.532 -5.354 -27.970 1.00 88.69 86 GLU A N 1
ATOM 686 C CA . GLU A 1 86 ? 21.943 -4.963 -27.869 1.00 88.69 86 GLU A CA 1
ATOM 687 C C . GLU A 1 86 ? 22.185 -3.773 -26.928 1.00 88.69 86 GLU A C 1
ATOM 689 O O . GLU A 1 86 ? 23.333 -3.416 -26.666 1.00 88.69 86 GLU A O 1
ATOM 694 N N . ARG A 1 87 ? 21.123 -3.132 -26.424 1.00 86.69 87 ARG A N 1
ATOM 695 C CA . ARG A 1 87 ? 21.233 -1.969 -25.539 1.00 86.69 87 ARG A CA 1
ATOM 696 C C . ARG A 1 87 ? 21.081 -2.383 -24.087 1.00 86.69 87 ARG A C 1
ATOM 698 O O . ARG A 1 87 ? 20.203 -3.171 -23.743 1.00 86.69 87 ARG A O 1
ATOM 705 N N . GLN A 1 88 ? 21.903 -1.798 -23.221 1.00 83.31 88 GLN A N 1
ATOM 706 C CA . GLN A 1 88 ? 21.781 -2.042 -21.789 1.00 83.31 88 GLN A CA 1
ATOM 707 C C . GLN A 1 88 ? 20.509 -1.396 -21.237 1.00 83.31 88 GLN A C 1
ATOM 709 O O . GLN A 1 88 ? 20.155 -0.268 -21.582 1.00 83.31 88 GLN A O 1
ATOM 714 N N . GLU A 1 89 ? 19.847 -2.092 -20.316 1.00 79.06 89 GLU A N 1
ATOM 715 C CA . GLU A 1 89 ? 18.626 -1.621 -19.652 1.00 79.06 89 GLU A CA 1
ATOM 716 C C . GLU A 1 89 ? 18.846 -0.257 -18.984 1.00 79.06 89 GLU A C 1
ATOM 718 O O . GLU A 1 89 ? 17.996 0.624 -19.073 1.00 79.06 89 GLU A O 1
ATOM 723 N N . GLN A 1 90 ? 20.022 -0.051 -18.383 1.00 77.50 90 GLN A N 1
ATOM 724 C CA . GLN A 1 90 ? 20.406 1.209 -17.745 1.00 77.50 90 GLN A CA 1
ATOM 725 C C . GLN A 1 90 ? 20.464 2.377 -18.737 1.00 77.50 90 GLN A C 1
ATOM 727 O O . GLN A 1 90 ? 20.024 3.472 -18.399 1.00 77.50 90 GLN A O 1
ATOM 732 N N . GLU A 1 91 ? 20.938 2.158 -19.967 1.00 84.25 91 GLU A N 1
ATOM 733 C CA . GLU A 1 91 ? 20.947 3.196 -21.007 1.00 84.25 91 GLU A CA 1
ATOM 734 C C . GLU A 1 91 ? 19.525 3.568 -21.435 1.00 84.25 91 GLU A C 1
ATOM 736 O O . GLU A 1 91 ? 19.204 4.743 -21.599 1.00 84.25 91 GLU A O 1
ATOM 741 N N . LEU A 1 92 ? 18.651 2.570 -21.580 1.00 83.50 92 LEU A N 1
ATOM 742 C CA . LEU A 1 92 ? 17.249 2.792 -21.936 1.00 83.50 92 LEU A CA 1
ATOM 743 C C . LEU A 1 92 ? 16.501 3.531 -20.820 1.00 83.50 92 LEU A C 1
ATOM 745 O O . LEU A 1 92 ? 15.687 4.409 -21.094 1.00 83.50 92 LEU A O 1
ATOM 749 N N . LEU A 1 93 ? 16.792 3.209 -19.559 1.00 78.38 93 LEU A N 1
ATOM 750 C CA . LEU A 1 93 ? 16.232 3.917 -18.409 1.00 78.38 93 LEU A CA 1
ATOM 751 C C . LEU A 1 93 ? 16.758 5.354 -18.315 1.00 78.38 93 LEU A C 1
ATOM 753 O O . LEU A 1 93 ? 15.986 6.247 -17.963 1.00 78.38 93 LEU A O 1
ATOM 757 N N . GLN A 1 94 ? 18.022 5.604 -18.684 1.00 80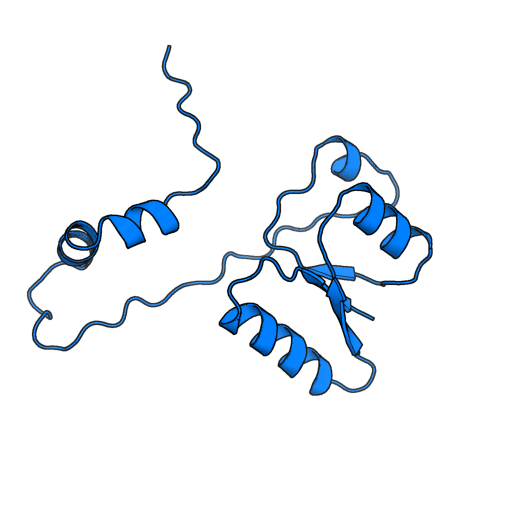.94 94 GLN A N 1
ATOM 758 C CA . GLN A 1 94 ? 18.602 6.952 -18.740 1.00 80.94 94 GLN A CA 1
ATOM 759 C C . GLN A 1 94 ? 17.861 7.884 -19.712 1.00 80.94 94 GLN A C 1
ATOM 761 O O . GLN A 1 94 ? 17.726 9.077 -19.437 1.00 80.94 94 GLN A O 1
ATOM 766 N N . GLU A 1 95 ? 17.305 7.339 -20.795 1.00 82.12 95 GLU A N 1
ATOM 767 C CA . GLU A 1 95 ? 16.467 8.073 -21.756 1.00 82.12 95 GLU A CA 1
ATOM 768 C C . GLU A 1 95 ? 15.059 8.401 -21.223 1.00 82.12 95 GLU A C 1
ATOM 770 O O . GLU A 1 95 ? 14.331 9.189 -21.830 1.00 82.12 95 GLU A O 1
ATOM 775 N N . LEU A 1 96 ? 14.672 7.836 -20.074 1.00 80.38 96 LEU A N 1
ATOM 776 C CA . LEU A 1 96 ? 13.374 8.030 -19.425 1.00 80.38 96 LEU A CA 1
ATOM 777 C C . LEU A 1 96 ? 13.542 8.765 -18.079 1.00 80.38 96 LEU A C 1
ATOM 779 O O . LEU A 1 96 ? 13.339 8.176 -17.015 1.00 80.38 96 LEU A O 1
ATOM 783 N N . PRO A 1 97 ? 13.894 10.066 -18.077 1.00 72.44 97 PRO A N 1
ATOM 784 C CA . PRO A 1 97 ? 14.200 10.807 -16.848 1.00 72.44 97 PRO A CA 1
ATOM 785 C C . PRO A 1 97 ? 13.011 10.903 -15.881 1.00 72.44 97 PRO A C 1
ATOM 787 O O . PRO A 1 97 ? 13.190 10.878 -14.668 1.00 72.44 97 PRO A O 1
ATOM 790 N N . TRP A 1 98 ? 11.779 10.943 -16.395 1.00 72.44 98 TRP A N 1
ATOM 791 C CA . TRP A 1 98 ? 10.569 10.911 -15.565 1.00 72.44 98 TRP A CA 1
ATOM 792 C C . TRP A 1 98 ? 10.387 9.568 -14.840 1.00 72.44 98 TRP A C 1
ATOM 794 O O . TRP A 1 98 ? 9.892 9.549 -13.717 1.00 72.44 98 TRP A O 1
ATOM 804 N N . LEU A 1 99 ? 10.817 8.459 -15.451 1.00 68.06 99 LEU A N 1
ATOM 805 C CA . LEU A 1 99 ? 10.737 7.124 -14.860 1.00 68.06 99 LEU A CA 1
ATOM 806 C C . LEU A 1 99 ? 11.819 6.937 -13.795 1.00 68.06 99 LEU A C 1
ATOM 808 O O . LEU A 1 99 ? 11.539 6.399 -12.730 1.00 68.06 99 LEU A O 1
ATOM 812 N N . GLN A 1 100 ? 13.030 7.445 -14.038 1.00 66.69 100 GLN A N 1
ATOM 813 C CA . GLN A 1 100 ? 14.098 7.457 -13.034 1.00 66.69 100 GLN A CA 1
ATOM 814 C C . GLN A 1 100 ? 13.689 8.229 -11.777 1.00 66.69 100 GLN A C 1
ATOM 816 O O . GLN A 1 100 ? 13.915 7.749 -10.670 1.00 66.69 100 GLN A O 1
ATOM 821 N N . ASN A 1 101 ? 13.028 9.379 -11.934 1.00 67.88 101 ASN A N 1
ATOM 822 C CA . ASN A 1 101 ? 12.527 10.162 -10.803 1.00 67.88 101 ASN A CA 1
ATOM 823 C C . ASN A 1 101 ? 11.433 9.427 -10.013 1.00 67.88 101 ASN A C 1
ATOM 825 O O . ASN A 1 101 ? 11.356 9.588 -8.803 1.00 67.88 101 ASN A O 1
ATOM 829 N N . ALA A 1 102 ? 10.602 8.623 -10.683 1.00 62.25 102 ALA A N 1
ATOM 830 C CA . ALA A 1 102 ? 9.542 7.847 -10.039 1.00 62.25 102 ALA A CA 1
ATOM 831 C C . ALA A 1 102 ? 10.054 6.572 -9.340 1.00 62.25 102 ALA A C 1
ATOM 833 O O . ALA A 1 102 ? 9.432 6.110 -8.390 1.00 62.25 102 ALA A O 1
ATOM 834 N N . LEU A 1 103 ? 11.164 5.995 -9.816 1.00 61.44 103 LEU A N 1
ATOM 835 C CA . LEU A 1 103 ? 11.808 4.812 -9.225 1.00 61.44 103 LEU A CA 1
ATOM 836 C C . LEU A 1 103 ? 12.839 5.160 -8.144 1.00 61.44 103 LEU A C 1
ATOM 838 O O . LEU A 1 103 ? 13.212 4.295 -7.355 1.00 61.44 103 LEU A O 1
ATOM 842 N N . SER A 1 104 ? 13.316 6.404 -8.119 1.00 56.69 104 SER A N 1
ATOM 843 C CA . SER A 1 104 ? 14.173 6.908 -7.049 1.00 56.69 104 SER A CA 1
ATOM 844 C C . SER A 1 104 ? 13.316 7.103 -5.801 1.00 56.69 104 SER A C 1
ATOM 846 O O . SER A 1 104 ? 12.361 7.875 -5.824 1.00 56.69 104 SER A O 1
ATOM 848 N N . GLU A 1 105 ? 13.624 6.376 -4.729 1.00 52.34 105 GLU A N 1
ATOM 849 C CA . GLU A 1 105 ? 12.853 6.393 -3.483 1.00 52.34 105 GLU A CA 1
ATOM 850 C C . GLU A 1 105 ? 12.577 7.825 -2.979 1.00 52.34 105 GLU A C 1
ATOM 852 O O . GLU A 1 105 ? 13.507 8.639 -2.894 1.00 52.34 105 GLU A O 1
ATOM 857 N N . PRO A 1 106 ? 11.344 8.145 -2.540 1.00 44.78 106 PRO A N 1
ATOM 858 C CA . PRO A 1 106 ? 11.086 9.335 -1.739 1.00 44.78 106 PRO A CA 1
ATOM 859 C C . PRO A 1 106 ? 11.612 9.096 -0.313 1.00 44.78 106 PRO A C 1
ATOM 861 O O . PRO A 1 106 ? 10.851 8.820 0.606 1.00 44.78 106 PRO A O 1
ATOM 864 N N . GLY A 1 107 ? 12.934 9.141 -0.128 1.00 46.00 107 GLY A N 1
ATOM 865 C CA . GLY A 1 107 ? 13.548 8.843 1.172 1.00 46.00 107 GLY A CA 1
ATOM 866 C C . GLY A 1 107 ? 15.036 9.155 1.305 1.00 46.00 107 GLY A C 1
ATOM 867 O O . GLY A 1 107 ? 15.488 9.472 2.401 1.00 46.00 107 GLY A O 1
ATOM 868 N N . GLN A 1 108 ? 15.808 9.186 0.216 1.00 38.34 108 GLN A N 1
ATOM 869 C CA . GLN A 1 108 ? 17.196 9.657 0.273 1.00 38.34 108 GLN A CA 1
ATOM 870 C C . GLN A 1 108 ? 17.265 11.178 0.105 1.00 38.34 108 GLN A C 1
ATOM 872 O O . GLN A 1 108 ? 17.787 11.715 -0.875 1.00 38.34 108 GLN A O 1
ATOM 877 N N . LEU A 1 109 ? 16.763 11.898 1.114 1.00 37.06 109 LEU A N 1
ATOM 878 C CA . LEU A 1 109 ? 17.306 13.219 1.404 1.00 37.06 109 LEU A CA 1
ATOM 879 C C . LEU A 1 109 ? 18.780 13.020 1.747 1.00 37.06 109 LEU A C 1
ATOM 881 O O . LEU A 1 109 ? 19.142 12.435 2.762 1.00 37.06 109 LEU A O 1
ATOM 885 N N . ARG A 1 110 ? 19.614 13.484 0.822 1.00 36.72 110 ARG A N 1
ATOM 886 C CA . ARG A 1 110 ? 21.059 13.623 0.936 1.00 36.72 110 ARG A CA 1
ATOM 887 C C . ARG A 1 110 ? 21.433 14.200 2.306 1.00 36.72 110 ARG A C 1
ATOM 889 O O . ARG A 1 110 ? 21.349 15.408 2.504 1.00 36.72 110 ARG A O 1
ATOM 896 N N . SER A 1 111 ? 21.911 13.358 3.216 1.00 41.56 111 SER A N 1
ATOM 897 C CA . SER A 1 111 ? 22.932 13.786 4.167 1.00 41.56 111 SER A CA 1
ATOM 898 C C . SER A 1 111 ? 24.237 13.872 3.388 1.00 41.56 111 SER A C 1
ATOM 900 O O . SER A 1 111 ? 24.906 12.866 3.193 1.00 41.56 111 SER A O 1
ATOM 902 N N . ASN A 1 112 ? 24.549 15.063 2.889 1.00 38.25 112 ASN A N 1
ATOM 903 C CA . ASN A 1 112 ? 25.918 15.448 2.585 1.00 38.25 112 ASN A CA 1
ATOM 904 C C . ASN A 1 112 ? 26.184 16.725 3.380 1.00 38.25 112 ASN A C 1
ATOM 906 O O . ASN A 1 112 ? 25.509 17.724 3.136 1.00 38.25 112 ASN A O 1
ATOM 910 N N . ASP A 1 113 ? 27.089 16.570 4.348 1.00 38.41 113 ASP A N 1
ATOM 911 C CA . ASP A 1 113 ? 27.950 17.543 5.042 1.00 38.41 113 ASP A CA 1
ATOM 912 C C . ASP A 1 113 ? 27.627 19.046 4.948 1.00 38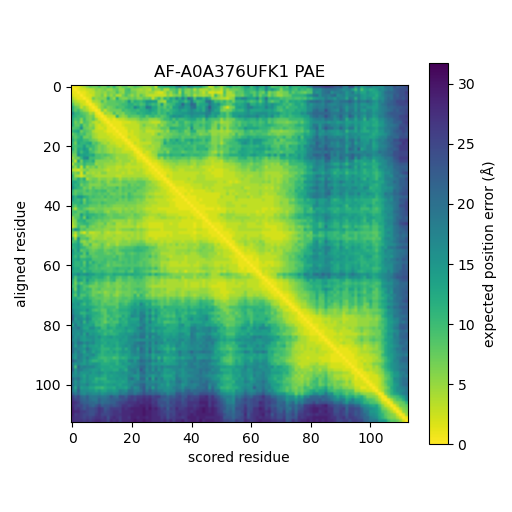.41 113 ASP A C 1
ATOM 914 O O . ASP A 1 113 ? 27.655 19.622 3.835 1.00 38.41 113 ASP A O 1
#

Organism: Escherichia coli (NCBI:txid562)